Protein AF-A0A6A0QV05-F1 (afdb_monomer)

Foldseek 3Di:
DDDDPVVVVVVVVVVVLQVQLCVQVVHGDDDPVSSVVSVVSVVVVVPVVPPDPVVVVVVPDDD

Mean predicted aligned error: 8.58 Å

pLDDT: mean 85.42, std 14.17, range [46.19, 97.69]

Solvent-accessible surface area (backbone atoms only — not comparable to full-atom values): 3745 Å² total; per-residue (Å²): 137,84,78,53,73,65,58,52,50,49,53,52,50,53,53,50,52,34,55,52,26,16,63,70,63,76,45,89,44,87,50,77,64,42,49,53,51,26,53,49,53,53,50,52,51,50,53,69,71,48,85,42,73,67,62,51,40,75,75,67,55,80,130

Structure (mmCIF, N/CA/C/O backbone):
data_AF-A0A6A0QV05-F1
#
_entry.id   AF-A0A6A0QV05-F1
#
loop_
_atom_site.group_PDB
_atom_site.id
_atom_site.type_symbol
_atom_site.label_atom_id
_atom_site.label_alt_id
_atom_site.label_comp_id
_atom_site.label_asym_id
_atom_site.label_entity_id
_atom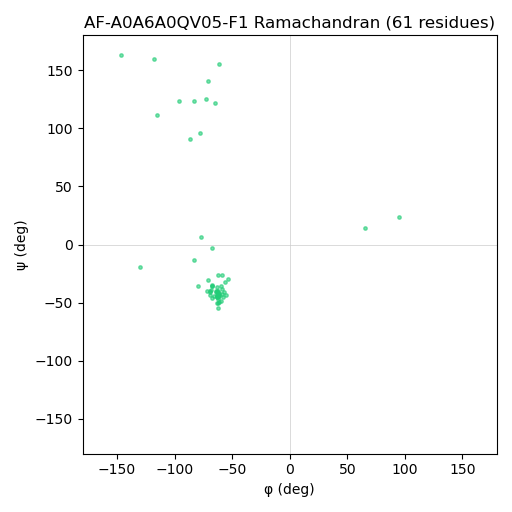_site.label_seq_id
_atom_site.pdbx_PDB_ins_code
_atom_site.Cartn_x
_atom_site.Cartn_y
_atom_site.Cartn_z
_atom_site.occupancy
_atom_site.B_iso_or_equiv
_atom_site.auth_seq_id
_atom_site.auth_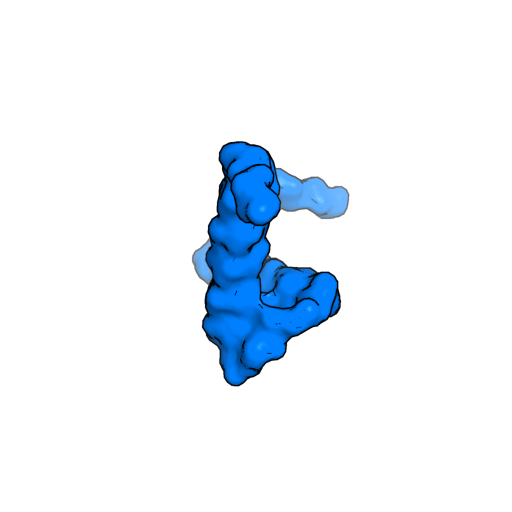comp_id
_atom_site.auth_asym_id
_atom_site.auth_atom_id
_atom_site.pdbx_PDB_model_num
ATOM 1 N N . MET A 1 1 ? -10.492 21.360 17.522 1.00 60.38 1 MET A N 1
ATOM 2 C CA . MET A 1 1 ? -9.199 20.652 17.659 1.00 60.38 1 MET A CA 1
ATOM 3 C C . MET A 1 1 ? -8.427 20.869 16.366 1.00 60.38 1 MET A C 1
ATOM 5 O O . MET A 1 1 ? -8.985 20.581 15.317 1.00 60.38 1 MET A O 1
ATOM 9 N N . SER A 1 2 ? -7.233 21.467 16.415 1.00 77.62 2 SER A N 1
ATOM 10 C CA . SER A 1 2 ? -6.392 21.664 15.224 1.00 77.62 2 SER A CA 1
ATOM 11 C C . SER A 1 2 ? -5.374 20.532 15.158 1.00 77.62 2 SER A C 1
ATOM 13 O O . SER A 1 2 ? -4.660 20.317 16.135 1.00 77.62 2 SER A O 1
ATOM 15 N N . PHE A 1 3 ? -5.339 19.796 14.048 1.00 78.88 3 PHE A N 1
ATOM 16 C CA . PHE A 1 3 ? -4.354 18.738 13.834 1.00 78.88 3 PHE A CA 1
ATOM 17 C C . PHE A 1 3 ? -2.972 19.339 13.597 1.00 78.88 3 PHE A C 1
ATOM 19 O O . PHE A 1 3 ? -2.824 20.321 12.861 1.00 78.88 3 PHE A O 1
ATOM 26 N N . THR A 1 4 ? -1.950 18.709 14.160 1.00 92.50 4 THR A N 1
ATOM 27 C CA . THR A 1 4 ? -0.555 19.006 13.847 1.00 92.50 4 THR A CA 1
ATOM 28 C C . THR A 1 4 ? -0.273 18.736 12.365 1.00 92.50 4 THR A C 1
ATOM 30 O O . THR A 1 4 ? -0.918 17.908 11.716 1.00 92.50 4 THR A O 1
ATOM 33 N N . ARG A 1 5 ? 0.740 19.408 11.802 1.00 91.62 5 A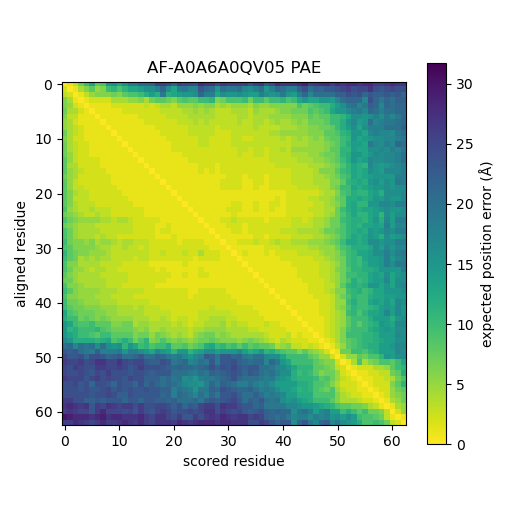RG A N 1
ATOM 34 C CA . ARG A 1 5 ? 1.179 19.147 10.416 1.00 91.62 5 ARG A CA 1
ATOM 35 C C . ARG A 1 5 ? 1.562 17.678 10.197 1.00 91.62 5 ARG A C 1
ATOM 37 O O . ARG A 1 5 ? 1.346 17.149 9.110 1.00 91.62 5 ARG A O 1
ATOM 44 N N . GLN A 1 6 ? 2.097 17.021 11.226 1.00 94.75 6 GLN A N 1
ATOM 45 C CA . GLN A 1 6 ? 2.467 15.610 11.180 1.00 94.75 6 GLN A CA 1
ATOM 46 C C . GLN A 1 6 ? 1.239 14.699 11.067 1.00 94.75 6 GLN A C 1
ATOM 48 O O . GLN A 1 6 ? 1.223 13.814 10.215 1.00 94.75 6 G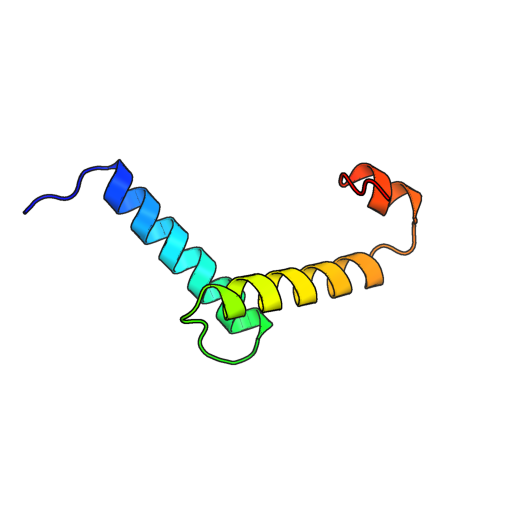LN A O 1
ATOM 53 N N . GLU A 1 7 ? 0.196 14.938 11.861 1.00 95.56 7 GLU A N 1
ATOM 54 C CA . GLU A 1 7 ? -1.057 14.170 11.787 1.00 95.56 7 GLU A CA 1
ATOM 55 C C . GLU A 1 7 ? -1.745 14.347 10.429 1.00 95.56 7 GLU A C 1
ATOM 57 O O . GLU A 1 7 ? -2.217 13.377 9.836 1.00 95.56 7 GLU A O 1
ATOM 62 N N . GLN A 1 8 ? -1.738 15.567 9.882 1.00 94.94 8 GLN A N 1
ATOM 63 C CA . GLN A 1 8 ? -2.270 15.828 8.541 1.00 94.94 8 GLN A CA 1
ATOM 64 C C . GLN A 1 8 ? -1.481 15.073 7.464 1.00 94.94 8 GLN A C 1
ATOM 66 O O . GLN A 1 8 ? -2.074 14.439 6.588 1.00 94.94 8 GLN A O 1
ATOM 71 N N . ALA A 1 9 ? -0.148 15.088 7.543 1.00 95.12 9 ALA A N 1
ATOM 72 C CA . ALA A 1 9 ? 0.703 14.341 6.623 1.00 95.12 9 ALA A CA 1
ATOM 73 C C . ALA A 1 9 ? 0.443 12.828 6.715 1.00 95.12 9 ALA A C 1
ATOM 75 O O . ALA A 1 9 ? 0.286 12.170 5.686 1.00 95.12 9 ALA A O 1
ATOM 76 N N . GLN A 1 10 ? 0.322 12.282 7.927 1.00 95.62 10 GLN A N 1
ATOM 77 C CA . GLN A 1 10 ? -0.005 10.871 8.144 1.00 95.62 10 GLN A CA 1
ATOM 78 C C . GLN A 1 10 ? -1.375 10.503 7.565 1.00 95.62 10 GLN A C 1
ATOM 80 O O . GLN A 1 10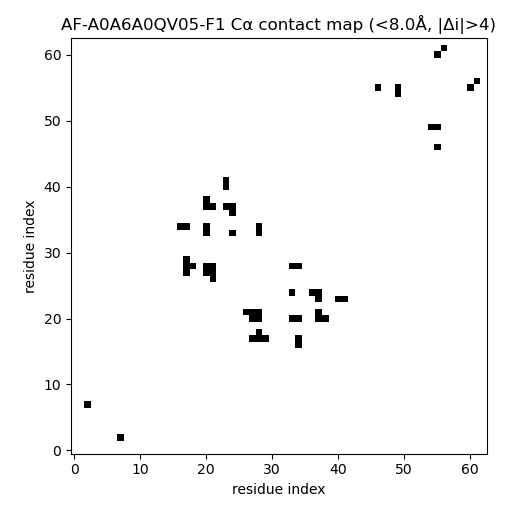 ? -1.489 9.487 6.880 1.00 95.62 10 GLN A O 1
ATOM 85 N N . ALA A 1 11 ? -2.396 11.339 7.759 1.00 94.25 11 ALA A N 1
ATOM 86 C CA . ALA A 1 11 ? -3.726 11.112 7.198 1.00 94.25 11 ALA A CA 1
ATOM 87 C C . ALA A 1 11 ? -3.712 11.107 5.659 1.00 94.25 11 ALA A C 1
ATOM 89 O O . ALA A 1 11 ? -4.326 10.242 5.028 1.00 94.25 11 ALA A O 1
ATOM 90 N N . ILE A 1 12 ? -2.963 12.027 5.042 1.00 95.56 12 ILE A N 1
ATOM 91 C CA . ILE A 1 12 ? -2.783 12.075 3.585 1.00 95.56 12 ILE A CA 1
ATOM 92 C C . ILE A 1 12 ? -2.090 10.804 3.084 1.00 95.56 12 ILE A C 1
ATOM 94 O O . ILE A 1 12 ? -2.546 10.206 2.105 1.00 95.56 12 ILE A O 1
ATOM 98 N N . LEU A 1 13 ? -1.006 10.381 3.741 1.00 94.81 13 LEU A N 1
ATOM 99 C CA . LEU A 1 13 ? -0.265 9.172 3.377 1.00 94.81 13 LEU A CA 1
ATOM 100 C C . LEU A 1 13 ? -1.131 7.917 3.524 1.00 94.81 13 LEU A C 1
ATOM 102 O O . LEU A 1 13 ? -1.193 7.114 2.596 1.00 94.81 13 LEU A O 1
ATOM 106 N N . ALA A 1 14 ? -1.873 7.788 4.624 1.00 93.38 14 ALA A N 1
ATOM 107 C CA . ALA A 1 14 ? -2.796 6.678 4.845 1.00 93.38 14 ALA A CA 1
ATOM 108 C C . ALA A 1 14 ? -3.906 6.638 3.781 1.00 93.38 14 ALA A C 1
ATOM 110 O O . ALA A 1 14 ? -4.228 5.575 3.248 1.00 93.38 14 ALA A O 1
ATOM 111 N N . GLY A 1 15 ? -4.459 7.798 3.414 1.00 95.88 15 GLY A N 1
ATOM 112 C CA . GLY A 1 15 ? -5.452 7.906 2.346 1.00 95.88 15 GLY A CA 1
ATOM 113 C C . GLY A 1 15 ? -4.897 7.502 0.977 1.00 95.88 15 GLY A C 1
ATOM 114 O O . GLY A 1 15 ? -5.574 6.806 0.219 1.00 95.88 15 GLY A O 1
ATOM 115 N N . LYS A 1 16 ? -3.657 7.897 0.662 1.00 96.62 16 LYS A N 1
ATOM 116 C CA . LYS A 1 16 ? -2.962 7.478 -0.567 1.00 96.62 16 LYS A CA 1
ATOM 117 C C . LYS A 1 16 ? -2.732 5.969 -0.587 1.00 96.62 16 LYS A C 1
ATOM 119 O O . LYS A 1 16 ? -3.142 5.324 -1.549 1.00 96.62 16 LYS A O 1
ATOM 124 N N . ALA A 1 17 ? -2.174 5.413 0.488 1.00 94.50 17 ALA A N 1
ATOM 125 C CA . ALA A 1 17 ? -1.932 3.979 0.615 1.00 94.50 17 ALA A CA 1
ATOM 126 C C . ALA A 1 17 ? -3.224 3.175 0.417 1.00 94.50 17 ALA A C 1
ATOM 128 O O . ALA A 1 17 ? -3.232 2.186 -0.311 1.00 94.50 17 ALA A O 1
ATOM 129 N N . ARG A 1 18 ? -4.342 3.626 1.006 1.00 97.31 18 ARG A N 1
ATOM 130 C CA . ARG A 1 18 ? -5.643 2.954 0.872 1.00 97.31 18 ARG A CA 1
ATOM 131 C C . ARG A 1 18 ? -6.145 2.926 -0.565 1.00 97.31 18 ARG A C 1
ATOM 133 O O . ARG A 1 18 ? -6.612 1.883 -1.016 1.00 97.31 18 ARG A O 1
ATOM 140 N N . ARG A 1 19 ? -6.057 4.054 -1.277 1.00 97.69 19 ARG A N 1
ATOM 141 C CA . ARG A 1 19 ? -6.471 4.130 -2.686 1.00 97.69 19 ARG A CA 1
ATOM 142 C C . ARG A 1 19 ? -5.640 3.198 -3.561 1.00 97.69 19 ARG A C 1
ATOM 144 O O . ARG A 1 19 ? -6.217 2.478 -4.364 1.00 97.69 19 ARG A O 1
A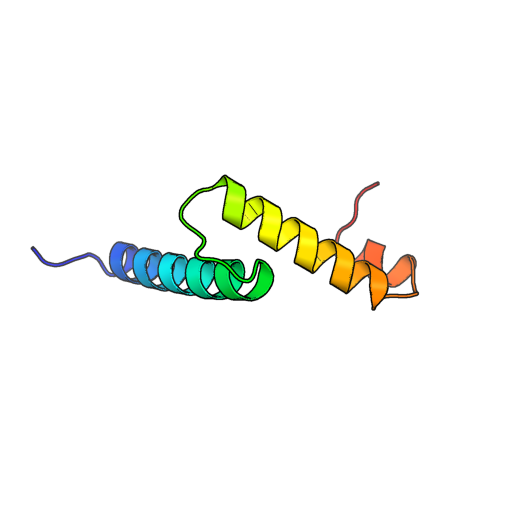TOM 151 N N . MET A 1 20 ? -4.323 3.178 -3.358 1.00 96.44 20 MET A N 1
ATOM 152 C CA . MET A 1 20 ? -3.419 2.296 -4.099 1.00 96.44 20 MET A CA 1
ATOM 153 C C . MET A 1 20 ? -3.744 0.825 -3.836 1.00 96.44 20 MET A C 1
ATOM 155 O O . MET A 1 20 ? -4.050 0.099 -4.772 1.00 96.44 20 MET A O 1
ATOM 159 N N . ALA A 1 21 ? -3.784 0.405 -2.568 1.00 96.94 21 ALA A N 1
ATOM 160 C CA . ALA A 1 21 ? -4.090 -0.982 -2.225 1.00 96.94 21 ALA A CA 1
ATOM 161 C C . ALA A 1 21 ? -5.466 -1.423 -2.745 1.00 96.94 21 ALA A C 1
ATOM 163 O O . ALA A 1 21 ? -5.608 -2.535 -3.242 1.00 96.94 21 ALA A O 1
ATOM 164 N N . SER A 1 22 ? -6.470 -0.541 -2.694 1.00 97.69 22 SER A N 1
ATOM 165 C CA . SER A 1 22 ? -7.803 -0.882 -3.201 1.00 97.69 22 SER A CA 1
ATOM 166 C C . SER A 1 22 ? -7.833 -1.068 -4.720 1.00 97.69 22 SER A C 1
ATOM 168 O O . SER A 1 22 ? -8.554 -1.930 -5.214 1.00 97.69 22 SER A O 1
ATOM 170 N N . ALA A 1 23 ? -7.049 -0.275 -5.458 1.00 97.19 23 ALA A N 1
ATOM 171 C CA . ALA A 1 23 ? -6.930 -0.412 -6.906 1.00 97.19 23 ALA A CA 1
ATOM 172 C C . ALA A 1 23 ? -6.272 -1.745 -7.289 1.00 97.19 23 ALA A C 1
ATOM 174 O O . ALA A 1 23 ? -6.791 -2.446 -8.150 1.00 97.19 23 ALA A O 1
ATOM 175 N N . VAL A 1 24 ? -5.191 -2.122 -6.598 1.00 96.19 24 VAL A N 1
ATOM 176 C CA . VAL A 1 24 ? -4.473 -3.388 -6.829 1.00 96.19 24 VAL A CA 1
ATOM 177 C C . VAL A 1 24 ? -5.355 -4.602 -6.534 1.00 96.19 24 VAL A C 1
ATOM 179 O O . VAL A 1 24 ? -5.366 -5.561 -7.297 1.00 96.19 24 VAL A O 1
ATOM 182 N N . LEU A 1 25 ? -6.111 -4.566 -5.433 1.00 96.50 25 LEU A N 1
ATOM 183 C CA . LEU A 1 25 ? -6.934 -5.702 -5.005 1.00 96.50 25 LEU A CA 1
ATOM 184 C C . LEU A 1 25 ? -8.298 -5.789 -5.702 1.00 96.50 25 LEU A C 1
ATOM 186 O O . LEU A 1 25 ? -9.000 -6.782 -5.532 1.00 96.50 25 LEU A O 1
ATOM 190 N N . GLY A 1 26 ? -8.736 -4.737 -6.401 1.00 96.88 26 GLY A N 1
ATOM 191 C CA . GLY A 1 26 ? -10.093 -4.655 -6.957 1.00 96.88 26 GLY A CA 1
ATOM 192 C C . GLY A 1 26 ? -11.208 -4.601 -5.899 1.00 96.88 26 GLY A C 1
ATOM 193 O O . GLY A 1 26 ? -12.379 -4.793 -6.221 1.00 96.88 26 GLY A O 1
ATOM 194 N N . ARG A 1 27 ? -10.868 -4.341 -4.630 1.00 96.81 27 ARG A N 1
ATOM 195 C CA . ARG A 1 27 ? -11.803 -4.207 -3.499 1.00 96.81 27 ARG A CA 1
ATOM 196 C C . ARG A 1 27 ? -11.290 -3.186 -2.494 1.00 96.81 27 ARG A C 1
ATOM 198 O O . ARG A 1 27 ? -10.112 -2.853 -2.483 1.00 96.81 27 ARG A O 1
ATOM 205 N N . GLN A 1 28 ? -12.156 -2.704 -1.609 1.00 96.56 28 GLN A N 1
ATOM 206 C CA . GLN A 1 28 ? -11.756 -1.736 -0.588 1.00 96.56 28 GLN A CA 1
ATOM 207 C C . GLN A 1 28 ? -10.754 -2.344 0.411 1.00 96.56 28 GLN A C 1
ATOM 209 O O . GLN A 1 28 ? -11.074 -3.304 1.109 1.00 96.56 28 GLN A O 1
ATOM 214 N N . ALA A 1 29 ? -9.571 -1.735 0.528 1.00 96.88 29 ALA A N 1
ATOM 215 C CA . ALA A 1 29 ? -8.575 -2.069 1.544 1.00 96.88 29 ALA A CA 1
ATOM 216 C C . ALA A 1 29 ? -8.889 -1.345 2.864 1.00 96.88 29 ALA A C 1
ATOM 218 O O . ALA A 1 29 ? -8.996 -0.114 2.906 1.00 96.88 29 ALA A O 1
ATOM 219 N N . THR A 1 30 ? -9.035 -2.084 3.960 1.00 95.31 30 THR A N 1
ATOM 220 C CA . THR A 1 30 ? -9.393 -1.520 5.277 1.00 95.31 30 THR A CA 1
ATOM 221 C C . THR A 1 30 ? -8.466 -1.981 6.393 1.00 95.31 30 THR A C 1
ATOM 223 O O . THR A 1 30 ? -8.370 -1.306 7.418 1.00 95.31 30 THR A O 1
ATOM 226 N N . THR A 1 31 ? -7.737 -3.075 6.184 1.00 95.81 31 THR A N 1
ATOM 227 C CA . THR A 1 31 ? -6.899 -3.726 7.189 1.00 95.81 31 THR A CA 1
ATOM 228 C C . THR A 1 31 ? -5.428 -3.736 6.793 1.00 95.81 31 THR A C 1
ATOM 230 O O . THR A 1 31 ? -5.077 -3.677 5.617 1.00 95.81 31 THR A O 1
ATOM 233 N N . GLY A 1 32 ? -4.549 -3.918 7.784 1.00 94.00 32 GLY A N 1
ATOM 234 C CA . GLY A 1 32 ? -3.123 -4.189 7.559 1.00 94.00 32 GLY A CA 1
ATOM 235 C C . GLY A 1 32 ? -2.858 -5.379 6.626 1.00 94.00 32 GLY A C 1
ATOM 236 O O . GLY A 1 32 ? -1.847 -5.402 5.929 1.00 94.00 32 GLY A O 1
ATOM 237 N N . SER A 1 33 ? -3.761 -6.366 6.598 1.00 96.06 33 SER A N 1
ATOM 238 C CA . SER A 1 33 ? -3.629 -7.529 5.716 1.00 96.06 33 SER A CA 1
ATOM 239 C C . SER A 1 33 ? 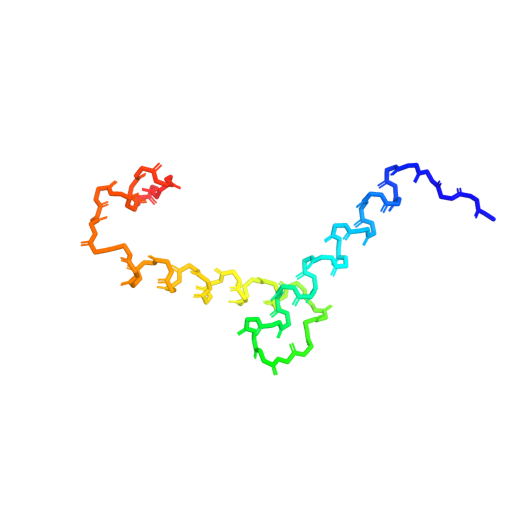-3.824 -7.166 4.245 1.00 96.06 33 SER A C 1
ATOM 241 O O . SER A 1 33 ? -3.001 -7.573 3.432 1.00 96.06 33 SER A O 1
ATOM 243 N N . ASP A 1 34 ? -4.793 -6.300 3.937 1.00 96.50 34 ASP A N 1
ATOM 244 C CA . ASP A 1 34 ? -5.059 -5.843 2.569 1.00 96.50 34 ASP A CA 1
ATOM 245 C C . ASP A 1 34 ? -3.846 -5.087 2.002 1.00 96.50 34 ASP A C 1
ATOM 247 O O . ASP A 1 34 ? -3.446 -5.285 0.860 1.00 96.50 34 ASP A O 1
ATOM 251 N N . PHE A 1 35 ? -3.188 -4.258 2.819 1.00 95.19 35 PHE A N 1
ATOM 252 C CA . PHE A 1 35 ? -1.978 -3.554 2.383 1.00 95.19 35 PHE A CA 1
ATOM 253 C C . PHE A 1 35 ? -0.825 -4.509 2.058 1.00 95.19 35 PHE A C 1
ATOM 255 O O . PHE A 1 35 ? -0.117 -4.290 1.078 1.00 95.19 35 PHE A O 1
ATOM 262 N N . ARG A 1 36 ? -0.635 -5.570 2.854 1.00 95.50 36 ARG A N 1
ATOM 263 C CA . ARG A 1 36 ? 0.402 -6.587 2.600 1.00 95.50 36 ARG A CA 1
ATOM 264 C C . ARG A 1 36 ? 0.097 -7.423 1.362 1.00 95.50 36 ARG A C 1
ATOM 266 O O . ARG A 1 36 ? 1.014 -7.746 0.611 1.00 95.50 36 ARG A O 1
ATOM 273 N N . GLU A 1 37 ? -1.171 -7.761 1.155 1.00 95.69 37 GLU A N 1
ATOM 274 C CA . GLU A 1 37 ? -1.638 -8.473 -0.033 1.00 95.69 37 GLU A CA 1
ATOM 275 C C . GLU A 1 37 ? -1.379 -7.636 -1.290 1.00 95.69 37 GLU A C 1
ATOM 277 O O . GLU A 1 37 ? -0.699 -8.101 -2.202 1.00 95.69 37 GLU A O 1
ATOM 282 N N . ALA A 1 38 ? -1.789 -6.363 -1.289 1.00 95.88 38 ALA A N 1
ATOM 283 C CA . ALA A 1 38 ? -1.544 -5.445 -2.399 1.00 95.88 38 ALA A CA 1
ATOM 284 C C . ALA A 1 38 ? -0.045 -5.297 -2.712 1.00 95.88 38 ALA A C 1
ATOM 286 O O . ALA A 1 38 ? 0.362 -5.393 -3.865 1.00 95.88 38 ALA A O 1
ATOM 287 N N . LEU A 1 39 ? 0.796 -5.137 -1.683 1.00 93.44 39 LEU A N 1
ATOM 288 C CA . LEU A 1 39 ? 2.255 -5.086 -1.843 1.00 93.44 39 LEU A CA 1
ATOM 289 C C . LEU A 1 39 ? 2.824 -6.368 -2.462 1.00 93.44 39 LEU A C 1
ATOM 291 O O . LEU A 1 39 ? 3.784 -6.318 -3.228 1.00 93.44 39 LEU A O 1
ATOM 295 N N . THR A 1 40 ? 2.247 -7.518 -2.121 1.00 93.50 40 THR A N 1
ATOM 296 C CA . THR A 1 40 ? 2.668 -8.813 -2.660 1.00 93.50 40 THR A CA 1
ATOM 297 C C . THR A 1 40 ? 2.307 -8.933 -4.138 1.00 93.50 40 THR A C 1
ATOM 299 O O . THR A 1 40 ? 3.150 -9.355 -4.927 1.00 93.50 40 THR A O 1
ATOM 302 N N . VAL A 1 41 ? 1.097 -8.520 -4.524 1.00 91.25 41 VAL A N 1
ATOM 303 C CA . VAL A 1 41 ? 0.638 -8.515 -5.923 1.00 91.25 41 VAL A CA 1
ATOM 304 C C . VAL A 1 41 ? 1.511 -7.600 -6.783 1.00 91.25 41 VAL A C 1
ATOM 306 O O . VAL A 1 41 ? 2.042 -8.051 -7.796 1.00 91.25 41 VAL A O 1
ATOM 309 N N . GLU A 1 42 ? 1.751 -6.364 -6.342 1.00 89.69 42 GLU A N 1
ATOM 310 C CA . GLU A 1 42 ? 2.643 -5.418 -7.033 1.00 89.69 42 GLU A CA 1
ATOM 311 C C . GLU A 1 42 ? 4.057 -5.985 -7.200 1.00 89.69 42 GLU A C 1
ATOM 313 O O . GLU A 1 42 ? 4.667 -5.878 -8.262 1.00 89.69 42 GLU A O 1
ATOM 318 N N . ARG A 1 43 ? 4.577 -6.660 -6.170 1.00 86.12 43 ARG A N 1
ATOM 319 C CA . ARG A 1 43 ? 5.894 -7.300 -6.237 1.00 86.12 43 ARG A CA 1
ATOM 320 C C . ARG A 1 43 ? 5.939 -8.421 -7.276 1.00 86.12 43 ARG A C 1
ATOM 322 O O . ARG A 1 43 ? 6.946 -8.548 -7.967 1.00 86.12 43 ARG A O 1
ATOM 329 N N . ILE A 1 44 ? 4.892 -9.240 -7.377 1.00 86.88 44 ILE A N 1
ATOM 330 C CA . ILE A 1 44 ? 4.796 -10.294 -8.400 1.00 86.88 44 ILE A CA 1
ATOM 331 C C . ILE A 1 44 ? 4.770 -9.667 -9.793 1.00 86.88 44 ILE A C 1
ATOM 333 O O . ILE A 1 44 ? 5.503 -10.121 -10.669 1.00 86.88 44 ILE A O 1
ATOM 337 N N . TYR A 1 45 ? 3.977 -8.610 -9.976 1.00 83.94 45 TYR A N 1
ATOM 338 C CA . TYR A 1 45 ? 3.889 -7.893 -11.242 1.00 83.94 45 TYR A CA 1
ATOM 339 C C . TYR A 1 45 ? 5.256 -7.329 -11.658 1.00 83.94 45 TYR A C 1
ATOM 341 O O . TYR A 1 45 ? 5.738 -7.628 -12.748 1.00 83.94 45 TYR A O 1
ATOM 349 N N . LEU A 1 46 ? 5.960 -6.656 -10.744 1.00 82.12 46 LEU A N 1
ATOM 350 C CA . LEU A 1 46 ? 7.307 -6.135 -10.985 1.00 82.12 46 LEU A CA 1
ATOM 351 C C . LEU A 1 46 ? 8.310 -7.238 -11.358 1.00 82.12 46 LEU A C 1
ATOM 353 O O . LEU A 1 46 ? 9.096 -7.071 -12.284 1.00 82.12 46 LEU A O 1
ATOM 357 N N . ILE A 1 47 ? 8.278 -8.385 -10.669 1.00 80.31 47 ILE A N 1
ATOM 358 C CA . ILE A 1 47 ? 9.123 -9.542 -11.012 1.00 80.31 47 ILE A CA 1
ATOM 359 C C . ILE A 1 47 ? 8.779 -10.085 -12.402 1.00 80.31 47 ILE A C 1
ATOM 361 O O . ILE A 1 47 ? 9.670 -10.516 -13.123 1.00 80.31 47 ILE A O 1
ATOM 365 N N . SER A 1 48 ? 7.503 -10.071 -12.789 1.00 77.50 48 SER A N 1
ATOM 366 C CA . SER A 1 48 ? 7.087 -10.538 -14.113 1.00 77.50 48 SER A CA 1
ATOM 367 C C . SER A 1 48 ? 7.509 -9.595 -15.247 1.00 77.50 48 SER A C 1
ATOM 369 O O . SER A 1 48 ? 7.788 -10.063 -16.351 1.00 77.50 48 SER A O 1
ATOM 371 N N . GLU A 1 49 ? 7.601 -8.289 -14.978 1.00 75.62 49 GLU A N 1
ATOM 372 C CA . GLU A 1 49 ? 8.075 -7.290 -15.943 1.00 75.62 49 GLU A CA 1
ATOM 373 C C . GLU A 1 49 ? 9.606 -7.256 -16.040 1.00 75.62 49 GLU A C 1
ATOM 375 O O . GLU A 1 49 ? 10.165 -7.087 -17.127 1.00 75.62 49 GLU A O 1
ATOM 380 N N . VAL A 1 50 ? 10.305 -7.464 -14.923 1.00 67.00 50 VAL A N 1
ATO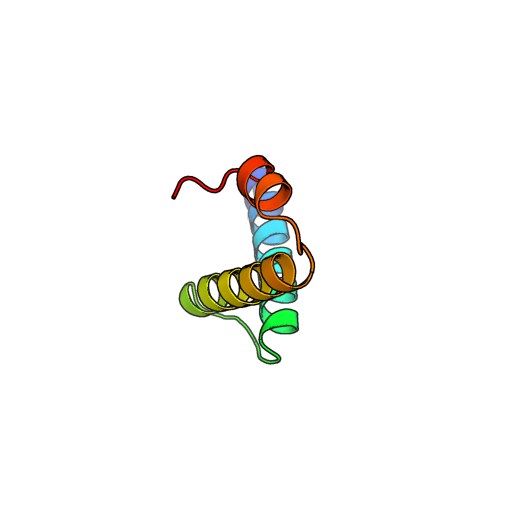M 381 C CA . VAL A 1 50 ? 11.767 -7.499 -14.879 1.00 67.00 50 VAL A CA 1
ATOM 382 C C . VAL A 1 50 ? 12.252 -8.918 -15.187 1.00 67.00 50 VAL A C 1
ATOM 384 O O . VAL A 1 50 ? 12.437 -9.745 -14.301 1.00 67.00 50 VAL A O 1
ATOM 387 N N . ARG A 1 51 ? 12.504 -9.192 -16.474 1.00 60.31 51 ARG A N 1
ATOM 388 C CA . ARG A 1 51 ? 13.085 -10.462 -16.967 1.00 60.31 51 ARG A CA 1
ATOM 389 C C . ARG A 1 51 ? 14.543 -10.710 -16.557 1.00 60.31 51 ARG A C 1
ATOM 391 O O . ARG A 1 51 ? 15.089 -11.752 -16.910 1.00 60.31 51 ARG A O 1
ATOM 398 N N . ASP A 1 52 ? 15.168 -9.762 -15.867 1.00 68.38 52 ASP A N 1
ATOM 399 C CA . ASP A 1 52 ? 16.586 -9.790 -15.529 1.00 68.38 52 ASP A CA 1
ATOM 400 C C . ASP A 1 52 ? 16.788 -9.894 -14.010 1.00 68.38 52 ASP A C 1
ATOM 402 O O . ASP A 1 52 ? 16.491 -8.970 -13.244 1.00 68.38 52 ASP A O 1
ATOM 406 N N . ASP A 1 53 ? 17.300 -11.042 -13.568 1.00 65.31 53 ASP A N 1
ATOM 407 C CA . ASP A 1 53 ? 17.585 -11.325 -12.161 1.00 65.31 53 ASP A CA 1
ATOM 408 C C . ASP A 1 53 ? 18.575 -10.318 -11.547 1.00 65.31 53 ASP A C 1
ATOM 410 O O . ASP A 1 53 ? 18.533 -10.072 -10.335 1.00 65.31 53 ASP A O 1
ATOM 414 N N . GLU A 1 54 ? 19.440 -9.698 -12.355 1.00 66.50 54 GLU A N 1
ATOM 415 C CA . GLU A 1 54 ? 20.405 -8.693 -11.902 1.00 66.50 54 GLU A CA 1
ATOM 416 C C . GLU A 1 54 ? 19.710 -7.371 -11.528 1.00 66.50 54 GLU A C 1
ATOM 418 O O . GLU A 1 54 ? 19.984 -6.789 -10.473 1.00 66.50 54 GLU A O 1
ATOM 423 N N . ALA A 1 55 ? 18.707 -6.959 -12.309 1.00 64.44 55 ALA A N 1
ATOM 424 C CA . ALA A 1 55 ? 17.882 -5.788 -12.019 1.00 64.44 55 ALA A CA 1
ATOM 425 C C . ALA A 1 55 ? 16.997 -5.993 -10.774 1.00 64.44 55 ALA A C 1
ATOM 427 O O . ALA A 1 55 ? 16.818 -5.072 -9.973 1.00 64.44 55 ALA A O 1
ATOM 428 N N . LEU A 1 56 ? 16.506 -7.216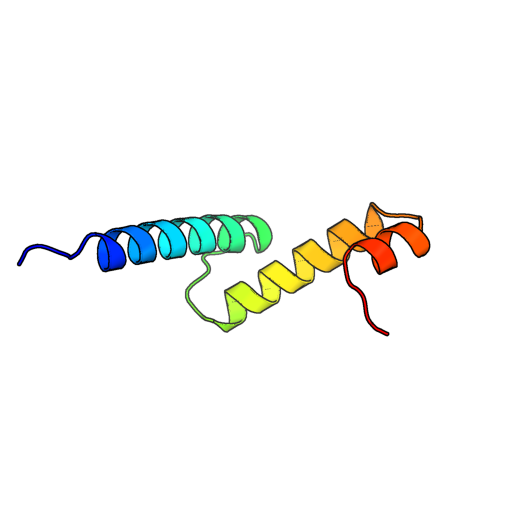 -10.540 1.00 63.59 56 LEU A N 1
ATOM 429 C CA . LEU A 1 56 ? 15.773 -7.555 -9.313 1.00 63.59 56 LEU A CA 1
ATOM 430 C C . LEU A 1 56 ? 16.660 -7.516 -8.061 1.00 63.59 56 LEU A C 1
ATOM 432 O O . LEU A 1 56 ? 16.191 -7.113 -6.994 1.00 63.59 56 LEU A O 1
ATOM 436 N N . ARG A 1 57 ? 17.935 -7.909 -8.166 1.00 67.31 57 ARG A N 1
ATOM 437 C CA . ARG A 1 57 ? 18.906 -7.797 -7.063 1.00 67.31 57 ARG A CA 1
ATOM 438 C C . ARG A 1 57 ? 19.271 -6.341 -6.772 1.00 67.31 57 ARG A C 1
ATOM 440 O O . ARG A 1 57 ? 19.325 -5.969 -5.601 1.00 67.31 57 ARG A O 1
ATOM 447 N N . ALA A 1 58 ? 19.433 -5.509 -7.802 1.00 65.88 58 ALA A N 1
ATOM 448 C CA . ALA A 1 58 ? 19.714 -4.077 -7.660 1.00 65.88 58 ALA A CA 1
ATOM 449 C C . ALA A 1 58 ? 18.589 -3.300 -6.943 1.00 65.88 58 ALA A C 1
ATOM 451 O O . ALA A 1 58 ? 18.857 -2.312 -6.264 1.00 65.88 58 ALA A O 1
ATOM 452 N N . LEU A 1 59 ? 17.344 -3.785 -7.010 1.00 67.56 59 LEU A N 1
ATOM 453 C CA . LEU A 1 59 ? 16.204 -3.259 -6.244 1.00 67.56 59 LEU A CA 1
ATOM 454 C C . LEU A 1 59 ? 16.195 -3.684 -4.757 1.00 67.56 59 LEU A C 1
ATOM 456 O O . LEU A 1 59 ? 15.238 -3.394 -4.040 1.00 67.56 59 LEU A O 1
ATOM 460 N N . GLY A 1 60 ? 17.251 -4.348 -4.271 1.00 60.59 60 GLY A N 1
ATOM 461 C CA . GLY A 1 60 ? 17.440 -4.670 -2.852 1.00 60.59 60 GLY A CA 1
ATOM 462 C C . GLY A 1 60 ? 16.953 -6.059 -2.433 1.00 60.59 60 GLY A C 1
ATOM 463 O O . GLY A 1 60 ? 16.640 -6.279 -1.262 1.00 60.59 60 GLY A O 1
ATOM 464 N N . ARG A 1 61 ? 16.868 -7.017 -3.363 1.00 57.62 61 ARG A N 1
ATOM 465 C CA . ARG A 1 61 ? 16.512 -8.407 -3.044 1.00 57.62 61 ARG A CA 1
ATOM 466 C C . ARG A 1 61 ? 17.728 -9.131 -2.438 1.00 57.62 61 ARG A C 1
ATOM 468 O O . ARG A 1 61 ? 18.553 -9.656 -3.178 1.00 57.62 61 ARG A O 1
ATOM 475 N N . SER A 1 62 ? 17.826 -9.193 -1.107 1.00 46.19 62 SER A N 1
ATOM 476 C CA . SER A 1 62 ? 18.598 -10.264 -0.453 1.00 46.19 62 SER A CA 1
ATOM 477 C C . SER A 1 62 ? 17.809 -11.566 -0.574 1.00 46.19 62 SER A C 1
ATOM 479 O O . SER A 1 62 ? 16.626 -11.599 -0.225 1.00 46.19 62 SER A O 1
ATOM 481 N N . ILE A 1 63 ? 18.449 -12.594 -1.133 1.00 55.44 63 ILE A N 1
ATOM 482 C CA . ILE A 1 63 ? 17.953 -13.978 -1.156 1.00 55.44 63 ILE A CA 1
ATOM 483 C C . ILE A 1 63 ? 18.188 -14.589 0.223 1.00 55.44 63 ILE A C 1
ATOM 485 O O . ILE A 1 63 ? 19.281 -14.333 0.777 1.00 55.44 63 ILE A O 1
#

Radius of gyration: 15.62 Å; Cα contacts (8 Å, |Δi|>4): 30; chains: 1; bounding box: 32×36×35 Å

Secondary structure (DSSP, 8-state):
-PPPHHHHHHHHHHHHHHHHHHHHHTS---SHHHHHHHHHHHHHHHHHH---HHHHHHTT---

Sequence (63 aa):
MSFTRQEQAQAILAGKARRMASAVLGRQATTGSDFREALTVERIYLISEVRDDEALRALGRSI